Protein AF-A0A929VCW7-F1 (afdb_monomer_lite)

Radius of gyration: 12.16 Å; chains: 1; bounding box: 36×20×35 Å

pLDDT: mean 94.8, std 5.4, range [64.94, 98.44]

Structure (mmCIF, N/CA/C/O backbone):
data_AF-A0A929VCW7-F1
#
_entry.id   AF-A0A929VCW7-F1
#
loop_
_atom_site.group_PDB
_atom_site.id
_atom_site.type_symbol
_atom_site.label_atom_id
_atom_site.label_alt_id
_atom_site.label_comp_id
_atom_site.label_asym_id
_atom_site.label_entity_id
_atom_site.label_seq_id
_atom_site.pdbx_PDB_ins_code
_atom_site.Cartn_x
_atom_site.Cartn_y
_atom_site.Cartn_z
_atom_site.occupancy
_atom_site.B_iso_or_equiv
_atom_site.auth_seq_id
_atom_site.auth_comp_id
_atom_site.auth_asym_id
_atom_site.auth_atom_id
_atom_site.pdbx_PDB_model_num
ATOM 1 N N . MET A 1 1 ? -27.141 1.435 9.400 1.00 71.38 1 MET A N 1
ATOM 2 C CA . MET A 1 1 ? -26.365 2.089 8.322 1.00 71.38 1 MET A CA 1
ATOM 3 C C . MET A 1 1 ? -24.921 1.615 8.449 1.00 71.38 1 MET A C 1
ATOM 5 O O . MET A 1 1 ? -24.444 1.579 9.576 1.00 71.38 1 MET A O 1
ATOM 9 N N . LYS A 1 2 ? -24.258 1.159 7.376 1.00 85.88 2 LYS A N 1
ATOM 10 C CA . LYS A 1 2 ? -22.824 0.813 7.450 1.00 85.88 2 LYS A CA 1
ATOM 11 C C . LYS A 1 2 ? -22.012 2.101 7.312 1.00 85.88 2 LYS A C 1
ATOM 13 O O . LYS A 1 2 ? -22.298 2.883 6.410 1.00 85.88 2 LYS A O 1
ATOM 18 N N . GLN A 1 3 ? -21.045 2.315 8.199 1.00 91.31 3 GLN A N 1
ATOM 19 C CA . GLN A 1 3 ? -20.138 3.460 8.121 1.00 91.31 3 GLN A CA 1
ATOM 20 C C . GLN A 1 3 ? -19.275 3.357 6.857 1.00 91.31 3 GLN A C 1
ATOM 22 O O . GLN A 1 3 ? -18.720 2.293 6.573 1.00 91.31 3 GLN A O 1
ATOM 27 N N . ILE A 1 4 ? -19.175 4.453 6.100 1.00 93.19 4 ILE A N 1
ATOM 28 C CA . ILE A 1 4 ? -18.260 4.561 4.958 1.00 93.19 4 ILE A CA 1
ATOM 29 C C . ILE A 1 4 ? -16.875 4.8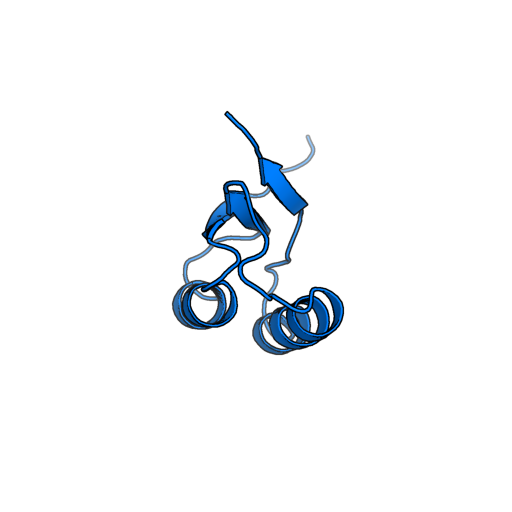97 5.509 1.00 93.19 4 ILE A C 1
ATOM 31 O O . ILE A 1 4 ? -16.739 5.859 6.262 1.00 93.19 4 ILE A O 1
ATOM 35 N N . LYS A 1 5 ? -15.867 4.101 5.142 1.00 94.94 5 LYS A N 1
ATOM 36 C CA . LYS A 1 5 ? -14.479 4.339 5.547 1.00 94.94 5 LYS A CA 1
ATOM 37 C C . LYS A 1 5 ? -13.908 5.537 4.799 1.00 94.94 5 LYS A C 1
ATOM 39 O O . LYS A 1 5 ? -14.057 5.616 3.579 1.00 94.94 5 LYS A O 1
ATOM 44 N N . ILE A 1 6 ? -13.220 6.424 5.508 1.00 96.12 6 ILE A N 1
ATOM 45 C CA . ILE A 1 6 ? -12.519 7.553 4.888 1.00 96.12 6 ILE A CA 1
ATOM 46 C C . ILE A 1 6 ? -11.148 7.087 4.395 1.00 96.12 6 ILE A C 1
ATOM 48 O O . ILE A 1 6 ? -10.389 6.459 5.132 1.00 96.12 6 ILE A O 1
ATOM 52 N N . GLY A 1 7 ? -10.826 7.365 3.133 1.00 97.19 7 GLY A N 1
ATOM 53 C CA . GLY A 1 7 ? -9.597 6.894 2.501 1.00 97.19 7 GLY A CA 1
ATOM 54 C C . GLY A 1 7 ? -8.881 7.945 1.674 1.00 97.19 7 GLY A C 1
ATOM 55 O O . GLY A 1 7 ? -9.415 9.023 1.420 1.00 97.19 7 GLY A O 1
ATOM 56 N N . THR A 1 8 ? -7.667 7.608 1.247 1.00 97.38 8 THR A N 1
ATOM 57 C CA . THR A 1 8 ? -6.847 8.450 0.371 1.00 97.38 8 THR A CA 1
ATOM 58 C C . THR A 1 8 ? -6.131 7.639 -0.708 1.00 97.38 8 THR A C 1
ATOM 60 O O . THR 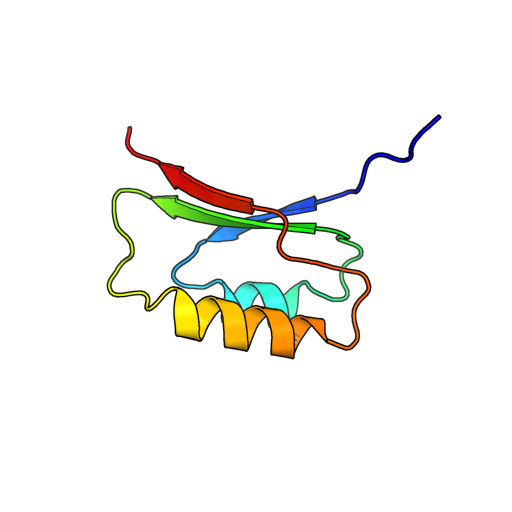A 1 8 ? -5.900 6.438 -0.555 1.00 97.38 8 THR A O 1
ATOM 63 N N . CYS A 1 9 ? -5.778 8.305 -1.806 1.00 97.00 9 CYS A N 1
ATOM 64 C CA . CYS A 1 9 ? -5.027 7.742 -2.923 1.00 97.00 9 CYS A CA 1
ATOM 65 C C . CYS A 1 9 ? -3.560 8.169 -2.834 1.00 97.00 9 CYS A C 1
ATOM 67 O O . CYS A 1 9 ? -3.271 9.349 -2.639 1.00 97.00 9 CYS A O 1
ATOM 69 N N . ILE A 1 10 ? -2.641 7.219 -3.011 1.00 97.81 10 ILE A N 1
ATOM 70 C CA . ILE A 1 10 ? -1.195 7.445 -2.948 1.00 97.81 10 ILE A CA 1
ATOM 71 C C . ILE A 1 10 ? -0.490 6.837 -4.172 1.00 97.81 10 ILE A C 1
ATOM 73 O O . ILE A 1 10 ? -0.959 5.837 -4.721 1.00 97.81 10 ILE A O 1
ATOM 77 N N . PRO A 1 11 ? 0.632 7.423 -4.619 1.00 96.50 11 PRO A N 1
ATOM 78 C CA . PRO A 1 11 ? 1.396 6.909 -5.754 1.00 96.50 11 PRO A CA 1
ATOM 79 C C . PRO A 1 11 ? 2.125 5.601 -5.412 1.00 96.50 11 PRO A C 1
ATOM 81 O O . PRO A 1 11 ? 2.783 5.499 -4.376 1.00 96.50 11 PRO A O 1
ATOM 84 N N . GLY A 1 12 ? 2.045 4.613 -6.306 1.00 96.50 12 GLY A N 1
ATOM 85 C CA . GLY A 1 12 ? 2.597 3.270 -6.108 1.00 96.50 12 GLY A CA 1
ATOM 86 C C . GLY A 1 12 ? 4.110 3.218 -5.919 1.00 96.50 12 GLY A C 1
ATOM 87 O O . GLY A 1 12 ? 4.586 2.625 -4.952 1.00 96.50 12 GLY A O 1
ATOM 88 N N . ASN A 1 13 ? 4.862 3.932 -6.757 1.00 93.88 13 ASN A N 1
ATOM 89 C CA . ASN A 1 13 ? 6.324 4.033 -6.675 1.00 93.88 13 ASN A CA 1
ATOM 90 C C . ASN A 1 13 ? 6.843 4.724 -5.395 1.00 93.88 13 ASN A C 1
ATOM 92 O O . ASN A 1 13 ? 8.035 4.671 -5.100 1.00 93.88 13 ASN A O 1
ATOM 96 N N . LYS A 1 14 ? 5.969 5.385 -4.624 1.00 96.19 14 LYS A N 1
ATOM 97 C CA . LYS A 1 14 ? 6.310 6.067 -3.362 1.00 96.19 14 LYS A CA 1
ATOM 98 C C . LYS A 1 14 ? 5.416 5.628 -2.202 1.00 96.19 14 LYS A C 1
ATOM 100 O O . LYS A 1 14 ? 5.350 6.323 -1.189 1.00 96.19 14 LYS A O 1
ATOM 105 N N . ALA A 1 15 ? 4.741 4.487 -2.329 1.00 97.50 15 ALA A N 1
ATOM 106 C CA . ALA A 1 15 ? 3.747 4.043 -1.360 1.00 97.50 15 ALA A CA 1
ATOM 107 C C . ALA A 1 15 ? 4.314 3.948 0.067 1.00 97.50 15 ALA A C 1
ATOM 109 O O . ALA A 1 15 ? 3.681 4.435 0.993 1.00 97.50 15 ALA A O 1
ATOM 110 N N . GLU A 1 16 ? 5.527 3.413 0.242 1.00 97.12 16 GLU A N 1
ATOM 111 C CA . GLU A 1 16 ? 6.204 3.310 1.547 1.00 97.12 16 GLU A CA 1
ATOM 112 C C . GLU A 1 16 ? 6.352 4.680 2.233 1.00 97.12 16 GLU A C 1
ATOM 114 O O . GLU A 1 16 ? 5.881 4.859 3.354 1.00 97.12 16 GLU A O 1
ATOM 119 N N . ILE A 1 17 ? 6.876 5.682 1.516 1.00 97.62 17 ILE A N 1
ATOM 120 C CA . ILE A 1 17 ? 7.041 7.053 2.028 1.00 97.62 17 ILE A CA 1
ATOM 121 C C . ILE A 1 17 ? 5.687 7.644 2.438 1.00 97.62 17 ILE A C 1
ATOM 123 O O . ILE A 1 17 ? 5.561 8.251 3.502 1.00 97.62 17 ILE A O 1
ATOM 127 N N . PHE A 1 18 ? 4.663 7.484 1.600 1.00 98.19 18 PHE A N 1
ATOM 128 C CA . PHE A 1 18 ? 3.340 8.035 1.887 1.00 98.19 18 PHE A CA 1
ATOM 129 C C . PHE A 1 18 ? 2.677 7.335 3.077 1.00 98.19 18 PHE A C 1
ATOM 131 O O . PHE A 1 18 ? 2.140 8.013 3.950 1.00 98.19 18 PHE A O 1
ATOM 138 N N . LEU A 1 19 ? 2.748 6.005 3.159 1.00 97.69 19 LEU A N 1
ATOM 139 C CA . LEU A 1 19 ? 2.178 5.239 4.267 1.00 97.69 19 LEU A CA 1
ATOM 140 C C . LEU A 1 19 ? 2.821 5.621 5.605 1.00 97.69 19 LEU A C 1
ATOM 142 O O . LEU A 1 19 ? 2.095 5.885 6.562 1.00 97.69 19 LEU A O 1
ATOM 146 N N . GLU A 1 20 ? 4.151 5.737 5.669 1.00 96.75 20 GLU A N 1
ATOM 147 C CA . GLU A 1 20 ? 4.850 6.141 6.897 1.00 96.75 20 GLU A CA 1
ATOM 148 C C . GLU A 1 20 ? 4.416 7.523 7.396 1.00 96.75 20 GLU A C 1
ATOM 150 O O . GLU A 1 20 ? 4.225 7.718 8.595 1.00 96.75 20 GLU A O 1
ATOM 155 N N . ASN A 1 21 ? 4.210 8.474 6.482 1.00 96.31 21 ASN A N 1
ATOM 156 C CA . ASN A 1 21 ? 3.860 9.850 6.835 1.00 96.31 21 ASN A CA 1
ATOM 157 C C . ASN A 1 21 ? 2.354 10.064 7.080 1.00 96.31 21 ASN A C 1
ATOM 159 O O . ASN A 1 21 ? 1.966 11.053 7.711 1.00 96.31 21 ASN A O 1
ATOM 163 N N . MET A 1 22 ? 1.496 9.177 6.562 1.00 96.19 22 MET A N 1
ATOM 164 C CA . MET A 1 22 ? 0.041 9.370 6.551 1.00 96.19 22 MET A CA 1
ATOM 165 C C . MET A 1 22 ? -0.746 8.407 7.442 1.00 96.19 22 MET A C 1
ATOM 167 O O . MET A 1 22 ? -1.909 8.703 7.724 1.00 96.19 22 MET A O 1
ATOM 171 N N . LYS A 1 23 ? -0.158 7.297 7.911 1.00 94.38 23 LYS A N 1
ATOM 172 C CA . LYS A 1 23 ? -0.865 6.280 8.717 1.00 94.38 23 LYS A CA 1
ATOM 173 C C . LYS A 1 23 ? -1.562 6.828 9.973 1.00 94.38 23 LYS A C 1
ATOM 175 O O . LYS A 1 23 ? -2.602 6.306 10.353 1.00 94.38 23 LYS A O 1
ATOM 180 N N . ASP A 1 24 ? -1.056 7.926 10.542 1.00 94.06 24 ASP A N 1
ATOM 181 C CA . ASP A 1 24 ? -1.581 8.548 11.769 1.00 94.06 24 ASP A CA 1
ATOM 182 C C . ASP A 1 24 ? -2.369 9.849 11.499 1.00 94.06 24 ASP A C 1
ATOM 184 O O . ASP A 1 24 ? -2.601 10.658 12.397 1.00 94.06 24 ASP A O 1
ATOM 188 N N . LYS A 1 25 ? -2.773 10.099 10.244 1.00 94.62 25 LYS A N 1
ATOM 189 C CA . LYS A 1 25 ? -3.502 11.317 9.831 1.00 94.62 25 LYS A CA 1
ATOM 190 C C . LYS A 1 25 ? -5.027 11.149 9.774 1.00 94.62 25 LYS A C 1
ATOM 192 O O . LYS A 1 25 ? -5.711 12.051 9.300 1.00 94.62 25 LYS A O 1
ATOM 197 N N . GLY A 1 26 ? -5.559 10.024 10.257 1.00 94.38 26 GLY A N 1
ATOM 198 C CA . GLY A 1 26 ? -7.004 9.762 10.335 1.00 94.38 26 GLY A CA 1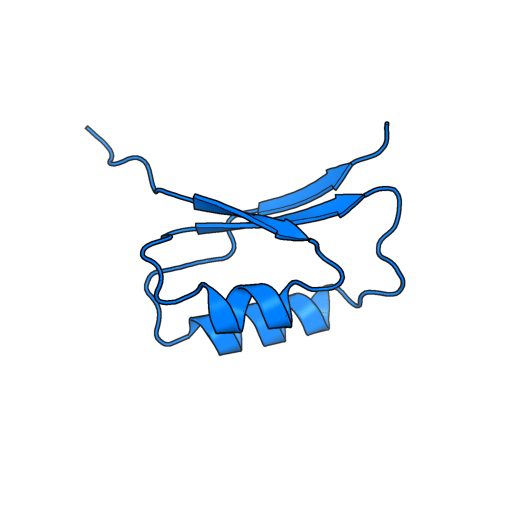
ATOM 199 C C . GLY A 1 26 ? -7.622 9.100 9.097 1.00 94.38 26 GLY A C 1
ATOM 200 O O . GLY A 1 26 ? -8.844 9.036 8.996 1.00 94.38 26 GLY A O 1
ATOM 201 N N . PHE A 1 27 ? -6.809 8.601 8.161 1.00 96.56 27 PHE A N 1
ATOM 202 C CA . PHE A 1 27 ? -7.298 7.777 7.054 1.00 96.56 27 PHE A CA 1
ATOM 203 C C . PHE A 1 27 ? -7.471 6.327 7.504 1.00 96.56 27 PHE A C 1
ATOM 205 O O . PHE A 1 27 ? -6.566 5.745 8.087 1.00 96.56 27 PHE A O 1
ATOM 212 N N . GLU A 1 28 ? -8.609 5.723 7.178 1.00 96.88 28 GLU A N 1
ATOM 213 C CA . GLU A 1 28 ? -8.903 4.315 7.465 1.00 96.88 28 GLU A CA 1
ATOM 214 C C . GLU A 1 28 ? -8.529 3.394 6.297 1.00 96.88 28 GLU A C 1
ATOM 216 O O . GLU A 1 28 ? -8.491 2.168 6.440 1.00 96.88 28 GLU A O 1
ATOM 221 N N . THR A 1 29 ? -8.321 3.959 5.104 1.00 97.81 29 THR A N 1
ATOM 222 C CA . THR A 1 29 ? -7.950 3.190 3.915 1.00 97.81 29 THR A CA 1
ATOM 223 C C . THR A 1 29 ? -6.991 3.934 2.993 1.00 97.81 29 THR A C 1
ATOM 225 O O . THR A 1 29 ? -7.064 5.152 2.838 1.00 97.81 29 THR A O 1
ATOM 228 N N . PHE A 1 30 ? -6.123 3.173 2.333 1.00 98.44 30 PHE A N 1
ATOM 229 C CA . PHE A 1 30 ? -5.224 3.648 1.288 1.00 98.44 30 PHE A CA 1
ATOM 230 C C . PHE A 1 30 ? -5.537 2.942 -0.037 1.00 98.44 30 PHE A C 1
ATOM 232 O O . PHE A 1 30 ? -5.842 1.746 -0.060 1.00 98.44 30 PHE A O 1
ATOM 239 N N . SER A 1 31 ? -5.477 3.689 -1.134 1.00 98.12 31 SER A N 1
ATOM 240 C CA . SER A 1 31 ? -5.511 3.198 -2.514 1.00 98.12 31 SER A CA 1
ATOM 241 C C . SER A 1 31 ? -4.133 3.432 -3.114 1.00 98.12 31 SER A C 1
ATOM 243 O O . SER A 1 31 ? -3.688 4.579 -3.168 1.00 98.12 31 SER A O 1
ATOM 245 N N . ILE A 1 32 ? -3.435 2.366 -3.506 1.00 98.25 32 ILE A N 1
ATOM 246 C CA . ILE A 1 32 ? -2.098 2.472 -4.098 1.00 98.25 32 ILE A CA 1
ATOM 247 C C . ILE A 1 32 ? -2.229 2.457 -5.616 1.00 98.25 32 ILE A C 1
ATOM 249 O O . ILE A 1 32 ? -2.659 1.453 -6.179 1.00 98.25 32 ILE A O 1
ATOM 253 N N . ASN A 1 33 ? -1.847 3.546 -6.281 1.00 97.12 33 ASN A N 1
ATOM 254 C CA . ASN A 1 33 ? -2.145 3.727 -7.698 1.00 97.12 33 ASN A CA 1
ATOM 255 C C . ASN A 1 33 ? -0.879 3.928 -8.536 1.00 97.12 33 ASN A C 1
ATOM 257 O O . ASN A 1 33 ? -0.039 4.775 -8.232 1.00 97.12 33 ASN A O 1
ATOM 261 N N . PHE A 1 34 ? -0.792 3.180 -9.630 1.00 96.94 34 PHE A N 1
ATOM 262 C CA . PHE A 1 34 ? 0.271 3.222 -10.628 1.00 96.94 34 PHE A CA 1
ATOM 263 C C . PHE A 1 34 ? -0.257 3.808 -11.935 1.00 96.94 34 PHE A C 1
ATOM 265 O O . PHE A 1 34 ? -1.312 3.391 -12.418 1.00 96.94 34 PHE A O 1
ATOM 272 N N . HIS A 1 35 ? 0.479 4.764 -12.497 1.00 92.75 35 HIS A N 1
ATOM 273 C CA . HIS A 1 35 ? 0.143 5.396 -13.768 1.00 92.75 35 HIS A CA 1
ATOM 274 C C . HIS A 1 35 ? 0.986 4.793 -14.885 1.00 92.75 35 HIS A C 1
ATOM 276 O O . HIS A 1 35 ? 2.202 4.941 -14.849 1.00 92.75 35 HIS A O 1
ATOM 282 N N . MET A 1 36 ? 0.347 4.169 -15.879 1.00 92.50 36 MET A N 1
ATOM 283 C CA . MET A 1 36 ? 0.948 3.591 -17.096 1.00 92.50 36 MET A CA 1
ATOM 284 C C . MET A 1 36 ? 1.965 2.459 -16.891 1.00 92.50 36 MET A C 1
ATOM 286 O O . MET A 1 36 ? 2.078 1.585 -17.742 1.00 92.50 36 MET A O 1
ATOM 290 N N . GLU A 1 37 ? 2.689 2.414 -15.781 1.00 93.38 37 GLU A N 1
AT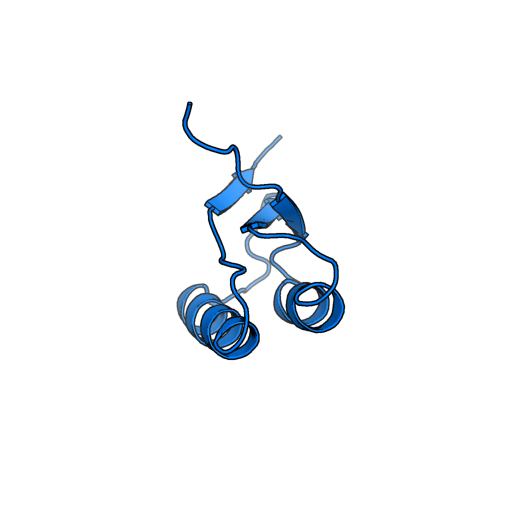OM 291 C CA . GLU A 1 37 ? 3.728 1.433 -15.494 1.00 93.38 37 GLU A CA 1
ATOM 292 C C . GLU A 1 37 ? 3.875 1.209 -13.985 1.00 93.38 37 GLU A C 1
ATOM 294 O O . GLU A 1 37 ? 3.470 2.029 -13.164 1.00 93.38 37 GLU A O 1
ATOM 299 N N . LEU A 1 38 ? 4.448 0.061 -13.613 1.00 94.81 38 LEU A N 1
ATOM 300 C CA . LEU A 1 38 ? 4.787 -0.241 -12.218 1.00 94.81 38 LEU A CA 1
ATOM 301 C C . LEU A 1 38 ? 6.141 0.349 -11.804 1.00 94.81 38 LEU A C 1
ATOM 303 O O . LEU A 1 38 ? 6.520 0.221 -10.645 1.00 94.81 38 LEU A O 1
ATOM 307 N N . GLU A 1 39 ? 6.891 0.949 -12.734 1.00 93.19 39 GLU A N 1
ATOM 308 C CA . GLU A 1 39 ? 8.212 1.547 -12.479 1.00 93.19 39 GLU A CA 1
ATOM 309 C C . GLU A 1 39 ? 9.200 0.568 -11.804 1.00 93.19 39 GLU A C 1
ATOM 311 O O . GLU A 1 39 ? 9.977 0.934 -10.926 1.00 93.19 39 GLU A O 1
ATOM 316 N N . GLY A 1 40 ? 9.137 -0.719 -12.169 1.00 93.81 40 GLY A N 1
ATOM 317 C CA . GLY A 1 40 ? 9.963 -1.770 -11.559 1.00 93.81 40 GLY A CA 1
ATOM 318 C C . GLY A 1 40 ? 9.547 -2.172 -10.138 1.00 93.81 40 GLY A C 1
ATOM 319 O O . GLY A 1 40 ? 10.295 -2.880 -9.464 1.00 93.81 40 GLY A O 1
ATOM 320 N N . THR A 1 41 ? 8.369 -1.745 -9.675 1.00 95.69 41 THR A N 1
ATOM 321 C CA . THR A 1 41 ? 7.853 -2.101 -8.350 1.00 95.69 41 THR A CA 1
ATOM 322 C C . THR A 1 41 ? 7.526 -3.587 -8.265 1.00 95.69 41 THR A C 1
ATOM 324 O O . THR A 1 41 ? 6.686 -4.107 -8.999 1.00 95.69 41 THR A O 1
ATOM 327 N N . ASP A 1 42 ? 8.153 -4.253 -7.302 1.00 96.69 42 ASP A N 1
ATOM 328 C CA . ASP A 1 42 ? 7.800 -5.600 -6.871 1.00 96.69 42 ASP A CA 1
ATOM 329 C C . ASP A 1 42 ? 6.561 -5.529 -5.962 1.00 96.69 42 ASP A C 1
ATOM 331 O O . ASP A 1 42 ? 6.624 -5.028 -4.835 1.00 96.69 42 ASP A O 1
ATOM 335 N N . LEU A 1 43 ? 5.418 -5.988 -6.479 1.00 96.50 43 LEU A N 1
ATOM 336 C CA . LEU A 1 43 ? 4.128 -5.895 -5.791 1.00 96.50 43 LEU A CA 1
ATOM 337 C C . LEU A 1 43 ? 4.058 -6.766 -4.531 1.00 96.50 43 LEU A C 1
ATOM 339 O O . LEU A 1 43 ? 3.379 -6.384 -3.579 1.00 96.50 43 LEU A O 1
ATOM 343 N N . GLU A 1 44 ? 4.760 -7.901 -4.502 1.00 97.31 44 GLU A N 1
ATOM 344 C CA . GLU A 1 44 ? 4.795 -8.780 -3.331 1.00 97.31 44 GLU A CA 1
ATOM 345 C C . GLU A 1 44 ? 5.558 -8.096 -2.195 1.00 97.31 44 GLU A C 1
ATOM 347 O O . GLU A 1 44 ? 5.012 -7.901 -1.106 1.00 97.31 44 GLU A O 1
ATOM 352 N N . LYS A 1 45 ? 6.762 -7.582 -2.486 1.00 97.81 45 LYS A N 1
ATOM 353 C CA . LYS A 1 45 ? 7.531 -6.793 -1.509 1.00 97.81 45 LYS A CA 1
ATOM 354 C C . LYS A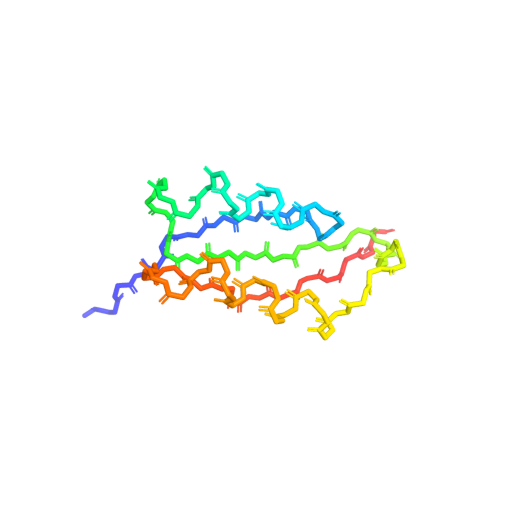 1 45 ? 6.789 -5.539 -1.059 1.00 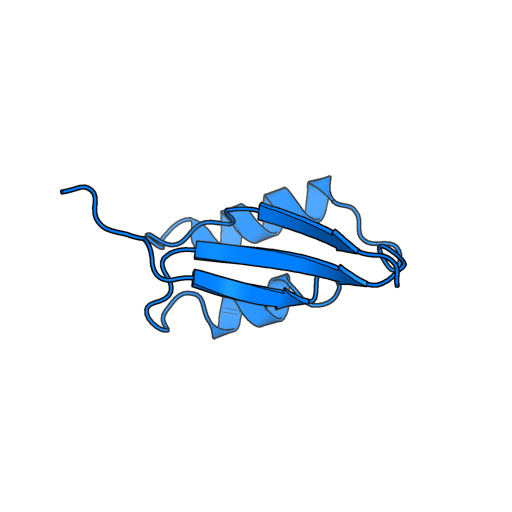97.81 45 LYS A C 1
ATOM 356 O O . LYS A 1 45 ? 6.882 -5.146 0.105 1.00 97.81 45 LYS A O 1
ATOM 361 N N . LEU A 1 46 ? 6.071 -4.880 -1.968 1.00 97.50 46 LEU A N 1
ATOM 362 C CA . LEU A 1 46 ? 5.248 -3.726 -1.623 1.00 97.50 46 LEU A CA 1
ATOM 363 C C . LEU A 1 46 ? 4.138 -4.111 -0.637 1.00 97.50 46 LEU A C 1
ATOM 365 O O . LEU A 1 46 ? 3.931 -3.391 0.340 1.00 97.50 46 LEU A O 1
ATOM 369 N N . ALA A 1 47 ? 3.445 -5.229 -0.861 1.00 97.38 47 ALA A N 1
ATOM 370 C CA . ALA A 1 47 ? 2.396 -5.703 0.034 1.00 97.38 47 ALA A CA 1
ATOM 371 C C . ALA A 1 47 ? 2.945 -6.022 1.434 1.00 97.38 47 ALA A C 1
ATOM 373 O O . ALA A 1 47 ? 2.378 -5.568 2.429 1.00 97.38 47 ALA A O 1
ATOM 374 N N . GLU A 1 48 ? 4.077 -6.729 1.521 1.00 98.06 48 GLU A N 1
ATOM 375 C CA . GLU A 1 48 ? 4.756 -7.016 2.792 1.00 98.06 48 GLU A CA 1
ATOM 376 C C . GLU A 1 48 ? 5.101 -5.731 3.554 1.00 98.06 48 GLU A C 1
ATOM 378 O O . GLU A 1 48 ? 4.765 -5.579 4.732 1.00 98.06 48 GLU A O 1
ATOM 383 N N . LYS A 1 49 ? 5.728 -4.766 2.871 1.00 97.62 49 LYS A N 1
ATOM 384 C CA . LYS A 1 49 ? 6.105 -3.479 3.464 1.00 97.62 49 LYS A CA 1
ATOM 385 C C . LYS A 1 49 ? 4.894 -2.673 3.917 1.00 97.62 49 LYS A C 1
ATOM 387 O O . LYS A 1 49 ? 4.901 -2.161 5.034 1.00 97.62 49 LYS A O 1
ATOM 392 N N . ALA A 1 50 ? 3.865 -2.565 3.078 1.00 97.94 50 ALA A N 1
ATOM 393 C CA . ALA A 1 50 ? 2.654 -1.819 3.398 1.00 97.94 50 ALA A CA 1
ATOM 394 C C . ALA A 1 50 ? 1.950 -2.399 4.632 1.00 97.94 50 ALA A C 1
ATOM 396 O O . ALA A 1 50 ? 1.605 -1.649 5.544 1.00 97.94 50 ALA A O 1
ATOM 397 N N . ASN A 1 51 ? 1.809 -3.727 4.701 1.00 97.12 51 ASN A N 1
ATOM 398 C CA . ASN A 1 51 ? 1.228 -4.401 5.862 1.00 97.12 51 ASN A CA 1
ATOM 399 C C . ASN A 1 51 ? 2.059 -4.164 7.128 1.00 97.12 51 ASN A C 1
ATOM 401 O O . ASN A 1 51 ? 1.494 -3.847 8.169 1.00 97.12 51 ASN A O 1
ATOM 405 N N . ARG A 1 52 ? 3.393 -4.229 7.036 1.00 98.06 52 ARG A N 1
ATOM 406 C CA . ARG A 1 52 ? 4.286 -3.948 8.170 1.00 98.06 52 ARG A CA 1
ATOM 407 C C . ARG A 1 52 ? 4.162 -2.510 8.683 1.00 98.06 52 ARG A C 1
ATOM 409 O O . ARG A 1 52 ? 4.139 -2.285 9.887 1.00 98.06 52 ARG A O 1
ATOM 416 N N . ILE A 1 53 ? 4.080 -1.521 7.791 1.00 97.88 53 ILE A N 1
ATOM 417 C CA . ILE A 1 53 ? 3.945 -0.102 8.181 1.00 97.88 53 ILE A CA 1
ATOM 418 C C . ILE A 1 53 ? 2.616 0.146 8.908 1.00 97.88 53 ILE A C 1
ATOM 420 O O . ILE A 1 53 ? 2.562 0.961 9.836 1.00 97.88 53 ILE A O 1
ATOM 424 N N . LEU A 1 54 ? 1.562 -0.557 8.485 1.00 97.00 54 LEU A N 1
ATOM 425 C CA . LEU A 1 54 ? 0.199 -0.414 8.989 1.00 97.00 54 LEU A CA 1
ATOM 426 C C . LEU A 1 54 ? -0.160 -1.387 10.125 1.00 97.00 54 LEU A C 1
ATOM 428 O O . LEU A 1 54 ? -1.262 -1.288 10.644 1.00 97.00 54 LEU A O 1
ATOM 432 N N . GLU A 1 55 ? 0.739 -2.278 10.555 1.00 95.50 55 GLU A N 1
ATOM 433 C CA . GLU A 1 55 ? 0.448 -3.360 11.518 1.00 95.50 55 GLU A CA 1
ATOM 434 C C . GLU A 1 55 ? -0.195 -2.876 12.831 1.00 95.50 55 GLU A C 1
ATOM 436 O O . GLU A 1 55 ? -1.037 -3.560 13.405 1.00 95.50 55 GLU A O 1
ATOM 441 N N . ASN A 1 56 ? 0.162 -1.670 13.281 1.00 91.94 56 ASN A N 1
ATOM 442 C CA . ASN A 1 56 ? -0.361 -1.054 14.507 1.00 91.94 56 ASN A CA 1
ATOM 443 C C . ASN A 1 56 ? -1.360 0.089 14.235 1.00 91.94 56 ASN A C 1
ATOM 445 O O . ASN A 1 56 ? -1.571 0.943 15.094 1.00 91.94 56 ASN A O 1
ATOM 449 N N . SER A 1 57 ? -1.931 0.144 13.031 1.00 91.62 57 SER A N 1
ATOM 450 C CA . SER A 1 57 ? -2.927 1.128 12.603 1.00 91.62 57 SER A CA 1
ATOM 451 C C . SER A 1 57 ? -4.248 0.433 12.267 1.00 91.62 57 SER A C 1
ATOM 453 O O . SER A 1 57 ? -4.262 -0.682 11.753 1.00 91.62 57 SER A O 1
ATOM 455 N N . ASP A 1 58 ? -5.373 1.119 12.478 1.00 89.50 58 ASP A N 1
ATOM 456 C CA . ASP A 1 58 ? -6.683 0.676 11.969 1.00 89.50 58 ASP A CA 1
ATOM 457 C C . ASP A 1 58 ? -6.823 0.867 10.444 1.00 89.50 58 ASP A C 1
ATOM 459 O O . ASP A 1 58 ? -7.822 0.461 9.829 1.00 89.50 58 ASP A O 1
ATOM 463 N N . ALA A 1 59 ? -5.836 1.516 9.822 1.00 96.00 59 ALA A N 1
ATOM 464 C CA . ALA A 1 59 ? -5.803 1.768 8.398 1.00 96.00 59 ALA A CA 1
ATOM 465 C C . ALA A 1 59 ? -5.334 0.543 7.606 1.00 96.00 59 ALA A C 1
ATOM 467 O O . ALA A 1 59 ? -4.496 -0.239 8.044 1.00 96.00 59 ALA A O 1
ATOM 468 N N . LYS A 1 60 ? -5.842 0.398 6.379 1.00 96.31 60 LYS A N 1
ATOM 469 C CA . LYS A 1 60 ? -5.469 -0.706 5.481 1.00 96.31 60 LYS A CA 1
ATOM 470 C C . LYS A 1 60 ? -5.335 -0.267 4.037 1.00 96.31 60 LYS A C 1
ATOM 472 O O . LYS A 1 60 ? -6.043 0.633 3.586 1.00 96.31 60 LYS A O 1
ATOM 477 N N . VAL A 1 61 ? -4.509 -0.964 3.266 1.00 97.88 61 VAL A N 1
ATOM 478 C CA . VAL A 1 61 ? -4.598 -0.873 1.806 1.00 97.88 61 VAL A CA 1
ATOM 479 C C . VAL A 1 61 ? -5.897 -1.552 1.373 1.00 97.88 61 VAL A C 1
ATOM 481 O O . VAL A 1 61 ? -6.159 -2.705 1.704 1.00 97.88 61 VAL A O 1
ATOM 484 N N . SER A 1 62 ? -6.755 -0.802 0.692 1.00 97.38 62 SER A N 1
ATOM 485 C CA . SER A 1 62 ? -8.081 -1.257 0.261 1.00 97.38 62 SER A CA 1
ATOM 486 C C . SER A 1 62 ? -8.120 -1.644 -1.212 1.00 97.38 62 SER A C 1
ATOM 488 O O . SER A 1 62 ? -8.953 -2.457 -1.604 1.00 97.38 62 SER A O 1
ATOM 490 N N . THR A 1 63 ? -7.235 -1.058 -2.017 1.00 97.62 63 THR A N 1
ATOM 491 C CA . THR A 1 63 ? -7.196 -1.224 -3.469 1.00 97.62 63 THR A CA 1
ATOM 492 C C . THR A 1 63 ? -5.779 -1.002 -3.997 1.00 97.62 63 THR A C 1
ATOM 494 O O . THR A 1 63 ? -4.993 -0.238 -3.428 1.00 97.62 63 THR A O 1
ATOM 497 N N . ILE A 1 64 ? -5.475 -1.678 -5.105 1.00 96.56 64 ILE A N 1
ATOM 498 C CA . ILE A 1 64 ? -4.338 -1.378 -5.973 1.00 96.56 64 ILE A CA 1
ATOM 499 C C . ILE A 1 64 ? -4.924 -0.997 -7.328 1.00 96.56 64 ILE A C 1
ATOM 501 O O . ILE A 1 64 ? -5.706 -1.754 -7.902 1.00 96.56 64 ILE A O 1
ATOM 505 N N . GLY A 1 65 ? -4.581 0.192 -7.806 1.00 95.25 65 GLY A N 1
ATOM 506 C CA . GLY A 1 65 ? -5.000 0.707 -9.099 1.00 95.25 65 GLY A CA 1
ATOM 507 C C . GLY A 1 65 ? -3.840 0.708 -10.082 1.00 95.25 65 GLY A C 1
ATOM 508 O O . GLY A 1 65 ? -2.749 1.165 -9.759 1.00 95.25 65 GLY A O 1
ATOM 509 N N . TYR A 1 66 ? -4.092 0.253 -11.300 1.00 94.25 66 TYR A N 1
ATOM 510 C CA . TYR A 1 66 ? -3.208 0.456 -12.440 1.00 94.25 66 TYR A CA 1
ATOM 511 C C . TYR A 1 66 ? -4.045 1.091 -13.542 1.00 94.25 66 TYR A C 1
ATOM 513 O O . TYR A 1 66 ? -5.052 0.511 -13.954 1.00 94.25 66 TYR A O 1
ATOM 521 N N . TYR A 1 67 ? -3.694 2.308 -13.946 1.00 89.19 67 TYR A N 1
ATOM 522 C CA . TYR A 1 67 ? -4.485 3.077 -14.899 1.00 89.19 67 TYR A CA 1
ATOM 523 C C . TYR A 1 67 ? -3.644 3.511 -16.090 1.00 89.19 67 TYR A C 1
ATOM 525 O O . TYR A 1 67 ? -2.510 3.969 -15.939 1.00 89.19 67 TYR A O 1
ATOM 533 N N . CYS A 1 68 ? -4.248 3.380 -17.268 1.00 84.25 68 CYS A N 1
ATOM 534 C CA . CYS A 1 68 ? -3.735 3.894 -18.525 1.00 84.25 68 CYS A CA 1
ATOM 535 C C . CYS A 1 68 ? -4.720 4.944 -19.044 1.00 84.25 68 CYS A C 1
ATOM 537 O O . CYS A 1 68 ? -5.926 4.685 -19.025 1.00 84.25 68 CYS A O 1
ATOM 539 N N . ILE A 1 69 ? -4.226 6.110 -19.462 1.00 64.94 69 ILE A N 1
ATOM 540 C CA . ILE A 1 69 ? -5.015 7.086 -20.231 1.00 64.94 69 ILE A CA 1
ATOM 541 C C . ILE A 1 69 ? -4.662 6.930 -21.704 1.00 64.94 69 ILE A C 1
ATOM 543 O O . ILE A 1 69 ? -3.450 6.831 -21.999 1.00 64.94 69 ILE A O 1
#

Foldseek 3Di:
DDDDFAEDEDEQVCLLVCLLVCLPVRHQEYEYEYEPDNVPDDVVVSQVSSCVSCVVGNHYHPYYYYDYD

Secondary structure (DSSP, 8-state):
-PPPPPEEEEEGGGHHHHHHHHTTTT-SEEEEEEES--TT--HHHHHHHHHHHHTTSS-EEEEEEEE--

Sequence (69 aa):
MKQIKIGTCIPGNKAEIFLENMKDKGFETFSINFHMELEGTDLEKLAEKANRILENSDAKVSTIGYYCI